Protein AF-A0A4Q6ACS7-F1 (afdb_monomer)

Solvent-accessible surface area (backbone atoms only — not comparable to full-atom values): 5684 Å² total; per-residue (Å²): 131,61,65,42,83,71,48,76,56,81,38,35,39,32,34,40,16,64,37,71,69,46,45,54,54,52,59,74,41,38,67,59,52,34,51,54,38,41,74,75,72,39,65,40,80,46,75,45,77,41,63,57,67,80,76,74,83,80,60,73,76,60,63,56,63,78,37,95,75,50,65,51,71,65,58,57,49,52,53,51,54,55,53,51,61,58,64,70,62,63,85,81,83,128

Secondary structure (DSSP, 8-state):
--EEEEEEETTEEEEEESSHHHHHHHHHTHHHHHHHHHHTT----EEEEEE-PPPPPPPHHHHTTSSTTSS-HHHHHHHHHHHHHHHH------

Nearest PDB structures (foldseek):
  8a3v-assembly1_C  TM=5.350E-01  e=1.173E-02  Vibrio cholerae
  5hok-assembly1_D-2  TM=3.986E-01  e=6.220E-01  Magnetospira sp. QH-2
  6gp6-assembly1_B  TM=3.139E-01  e=4.752E-01  Magnetospirillum gryphiswaldense MSR-1
  5opt-assembly1_Q  TM=3.479E-01  e=2.089E+00  Trypanosoma cruzi strain CL Brener
  6g6i-assembly1_A-2  TM=3.169E-01  e=1.596E+00  Magnetospirillum gryphiswaldense

Foldseek 3Di:
DAKDFPDDDQAETEIEGADVVVVVVVVVCFVVVCVVCVVVPGNHDYYHYHYDDPDPDDDVVVVCCPDPVVADPVNVVVVVVVVVVVVVPDPPDD

pLDDT: mean 80.63, std 13.09, range [43.78, 94.69]

Mean predicted aligned error: 14.2 Å

Radius of gyration: 25.49 Å; Cα contacts (8 Å, |Δi|>4): 88; chains: 1; bounding box: 63×37×44 Å

Structure (mmCIF, N/CA/C/O backbone):
data_AF-A0A4Q6ACS7-F1
#
_entry.id   AF-A0A4Q6ACS7-F1
#
loop_
_atom_site.group_PDB
_atom_site.id
_atom_site.type_symbol
_atom_site.label_atom_id
_atom_site.label_alt_id
_atom_site.label_comp_id
_atom_site.label_asym_id
_atom_site.label_entity_id
_atom_site.label_seq_id
_atom_site.pdbx_PDB_ins_code
_atom_site.Cartn_x
_atom_site.Cartn_y
_atom_site.Cartn_z
_atom_site.occupancy
_atom_site.B_iso_or_equiv
_atom_site.auth_seq_id
_atom_site.auth_comp_id
_atom_site.auth_asym_id
_atom_site.auth_atom_id
_atom_site.pdbx_PDB_model_num
ATOM 1 N N . SER A 1 1 ? -8.034 -3.593 -11.977 1.00 66.81 1 SER A N 1
ATOM 2 C CA . SER A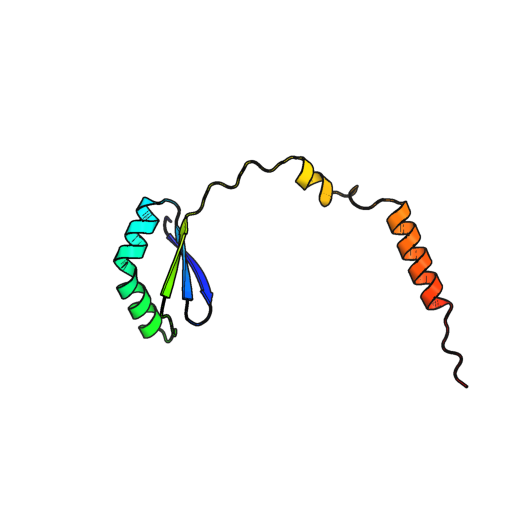 1 1 ? -8.434 -3.436 -10.562 1.00 66.81 1 SER A CA 1
ATOM 3 C C . SER A 1 1 ? -7.726 -2.211 -10.019 1.00 66.81 1 SER A C 1
ATOM 5 O O . SER A 1 1 ? -6.528 -2.286 -9.799 1.00 66.81 1 SER A O 1
ATOM 7 N N . HIS A 1 2 ? -8.435 -1.092 -9.848 1.00 81.69 2 HIS A N 1
ATOM 8 C CA . HIS A 1 2 ? -7.825 0.245 -9.739 1.00 81.69 2 HIS A CA 1
ATOM 9 C C . HIS A 1 2 ? -7.307 0.663 -8.351 1.00 81.69 2 HIS A C 1
ATOM 11 O O . HIS A 1 2 ? -6.649 1.695 -8.211 1.00 81.69 2 HIS A O 1
ATOM 17 N N . CYS A 1 3 ? -7.623 -0.124 -7.325 1.00 88.00 3 CYS A N 1
ATOM 18 C CA . CYS A 1 3 ? -7.181 0.055 -5.948 1.00 88.00 3 CYS A CA 1
ATOM 19 C C . CYS A 1 3 ? -6.861 -1.325 -5.369 1.00 88.00 3 CYS A C 1
ATOM 21 O O . CYS A 1 3 ? -7.617 -2.274 -5.593 1.00 88.00 3 CYS A O 1
ATOM 23 N N . ARG A 1 4 ? -5.732 -1.450 -4.670 1.00 89.88 4 ARG A N 1
ATOM 24 C CA . ARG A 1 4 ? -5.269 -2.705 -4.065 1.00 89.88 4 ARG A CA 1
ATOM 25 C C . ARG A 1 4 ? -4.705 -2.429 -2.680 1.00 89.88 4 ARG A C 1
ATOM 27 O O . ARG A 1 4 ? -4.010 -1.434 -2.492 1.00 89.88 4 ARG A O 1
ATOM 34 N N . LEU A 1 5 ? -4.975 -3.311 -1.723 1.00 89.44 5 LEU A N 1
ATOM 35 C CA . LEU A 1 5 ? -4.320 -3.266 -0.418 1.00 89.44 5 LEU A CA 1
ATOM 36 C C . LEU A 1 5 ? -2.886 -3.780 -0.589 1.00 89.44 5 LEU A C 1
ATOM 38 O O . LEU A 1 5 ? -2.682 -4.915 -1.008 1.00 89.44 5 LEU A O 1
ATOM 42 N N . ALA A 1 6 ? -1.908 -2.918 -0.335 1.00 87.38 6 ALA A N 1
ATOM 43 C CA . ALA A 1 6 ? -0.494 -3.222 -0.515 1.00 87.38 6 ALA A CA 1
ATOM 44 C C . ALA A 1 6 ? 0.148 -3.743 0.772 1.00 87.38 6 ALA A C 1
ATOM 46 O O . ALA A 1 6 ? 1.006 -4.617 0.712 1.00 87.38 6 ALA A O 1
ATOM 47 N N . ASN A 1 7 ? -0.242 -3.191 1.922 1.00 88.00 7 ASN A N 1
ATOM 48 C CA . ASN A 1 7 ? 0.242 -3.642 3.219 1.00 88.00 7 ASN A CA 1
ATOM 49 C C . ASN A 1 7 ? -0.719 -3.234 4.338 1.00 88.00 7 ASN A C 1
ATOM 51 O O . ASN A 1 7 ? -1.447 -2.246 4.216 1.00 88.00 7 ASN A O 1
ATOM 55 N N . VAL A 1 8 ? -0.653 -3.957 5.449 1.00 85.19 8 VAL A N 1
ATOM 56 C CA . VAL A 1 8 ? -1.242 -3.562 6.725 1.00 85.19 8 VAL A CA 1
ATOM 57 C C . VAL A 1 8 ? -0.116 -3.578 7.746 1.00 85.19 8 VAL A C 1
ATOM 59 O O . VAL A 1 8 ? 0.463 -4.627 8.001 1.00 85.19 8 VAL A O 1
ATOM 62 N N . ASN A 1 9 ? 0.237 -2.411 8.277 1.00 76.31 9 ASN A N 1
ATOM 63 C CA . ASN A 1 9 ? 1.285 -2.284 9.282 1.00 76.31 9 ASN A CA 1
ATOM 64 C C . ASN A 1 9 ? 0.664 -1.769 10.572 1.00 76.31 9 ASN A C 1
ATOM 66 O O . ASN A 1 9 ? 0.384 -0.577 10.625 1.00 76.31 9 ASN A O 1
ATOM 70 N N . ASP A 1 10 ? 0.429 -2.653 11.545 1.00 73.25 10 ASP A N 1
ATOM 71 C CA . ASP A 1 10 ? -0.238 -2.401 12.833 1.00 73.25 10 ASP A CA 1
ATOM 72 C C . ASP A 1 10 ? -1.476 -1.489 12.735 1.00 73.25 10 ASP A C 1
ATOM 74 O O . ASP A 1 10 ? -2.609 -1.959 12.617 1.00 73.25 10 ASP A O 1
ATOM 78 N N . GLU A 1 11 ? -1.250 -0.176 12.753 1.00 83.56 11 GLU A N 1
ATOM 79 C CA . GLU A 1 11 ? -2.264 0.873 12.738 1.00 83.56 11 GLU A CA 1
ATOM 80 C C . GLU A 1 11 ? -2.537 1.498 11.354 1.00 83.56 11 GLU A C 1
ATOM 82 O O . GLU A 1 11 ? -3.425 2.338 11.187 1.00 83.56 11 GLU A O 1
ATOM 87 N N . HIS A 1 12 ? -1.788 1.100 10.330 1.00 87.19 12 HIS A N 1
ATOM 88 C CA . HIS A 1 12 ? -1.779 1.737 9.019 1.00 87.19 12 HIS A CA 1
ATOM 89 C C . HIS A 1 12 ? -2.208 0.782 7.906 1.00 87.19 12 HIS A C 1
ATOM 91 O O . HIS A 1 12 ? -1.557 -0.227 7.634 1.00 87.19 12 HIS A O 1
ATOM 97 N N . LEU A 1 13 ? -3.265 1.163 7.186 1.00 90.38 13 LEU A N 1
ATOM 98 C CA . LEU A 1 13 ? -3.689 0.503 5.952 1.00 90.38 13 LEU A CA 1
ATOM 99 C C . LEU A 1 13 ? -3.019 1.194 4.765 1.00 90.38 13 LEU A C 1
ATOM 101 O O . LEU A 1 13 ? -3.254 2.379 4.529 1.00 90.38 13 LEU A O 1
ATOM 105 N N . VAL A 1 14 ? -2.197 0.475 4.006 1.00 90.81 14 VAL A N 1
ATOM 106 C CA . VAL A 1 14 ? -1.517 1.017 2.826 1.00 90.81 14 VAL A CA 1
ATOM 107 C C . VAL A 1 14 ? -2.218 0.533 1.565 1.00 90.81 14 VAL A C 1
ATOM 109 O O . VAL A 1 14 ? -2.206 -0.658 1.264 1.00 90.81 14 VAL A O 1
ATOM 112 N N . PHE A 1 15 ? -2.774 1.458 0.787 1.00 91.38 15 PHE A N 1
ATOM 113 C CA . PHE A 1 15 ? -3.382 1.178 -0.511 1.00 91.38 15 PHE A CA 1
ATOM 114 C C . PHE A 1 15 ? -2.496 1.658 -1.653 1.00 91.38 15 PHE A C 1
ATOM 116 O O . PHE A 1 15 ? -1.922 2.743 -1.599 1.00 91.38 15 PHE A O 1
ATOM 123 N N . LEU A 1 16 ? -2.425 0.857 -2.710 1.00 92.56 16 LEU A N 1
ATOM 124 C CA . LEU A 1 16 ? -1.829 1.210 -3.988 1.00 92.56 16 LEU A CA 1
ATOM 125 C C . LEU A 1 16 ? -2.950 1.489 -4.995 1.00 92.56 16 LEU A C 1
A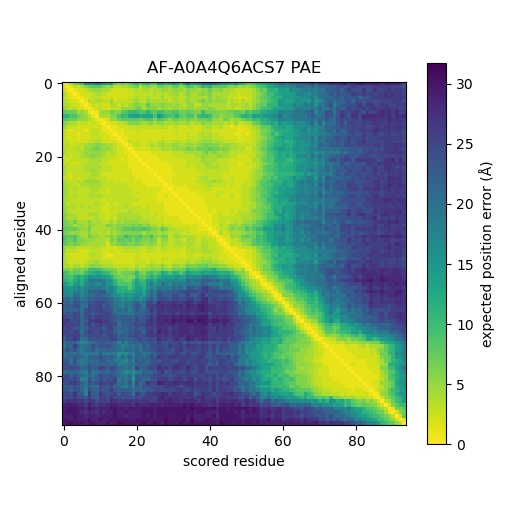TOM 127 O O . LEU A 1 16 ? -3.813 0.636 -5.216 1.00 92.56 16 LEU A O 1
ATOM 131 N N . VAL A 1 17 ? -2.941 2.675 -5.598 1.00 93.12 17 VAL A N 1
ATOM 132 C CA . VAL A 1 17 ? -3.952 3.114 -6.573 1.00 93.12 17 VAL A CA 1
ATOM 133 C C . VAL A 1 17 ? -3.324 3.412 -7.924 1.00 93.12 17 VAL A C 1
ATOM 135 O O . VAL A 1 17 ? -2.207 3.910 -7.995 1.00 93.12 17 VAL A O 1
ATOM 138 N N . GLU A 1 18 ? -4.044 3.122 -9.004 1.00 87.88 18 GLU A N 1
ATOM 139 C CA . GLU A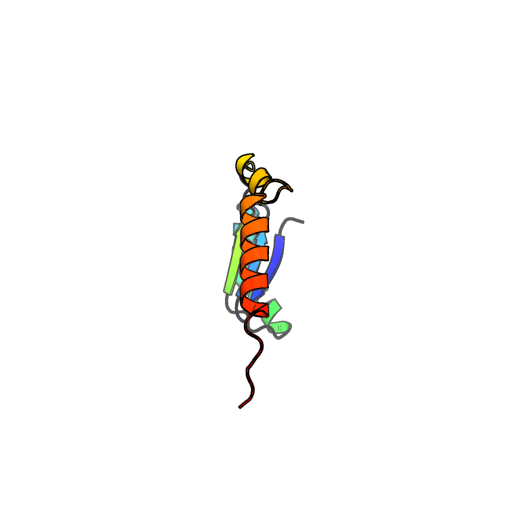 1 18 ? -3.523 3.277 -10.371 1.00 87.88 18 GLU A CA 1
ATOM 140 C C . GLU A 1 18 ? -3.503 4.739 -10.856 1.00 87.88 18 GLU A C 1
ATOM 142 O O . GLU A 1 18 ? -2.753 5.065 -11.770 1.00 87.88 18 GLU A O 1
ATOM 147 N N . SER A 1 19 ? -4.310 5.635 -10.272 1.00 88.38 19 SER A N 1
ATOM 148 C CA . SER A 1 19 ? -4.378 7.037 -10.707 1.00 88.38 19 SER A CA 1
ATOM 149 C C . SER A 1 19 ? -4.694 8.021 -9.571 1.00 88.38 19 SER A C 1
ATOM 151 O O . SER A 1 19 ? -5.267 7.625 -8.549 1.00 88.38 19 SER A O 1
ATOM 153 N N . PRO A 1 20 ? -4.390 9.325 -9.743 1.00 86.31 20 PRO A N 1
ATOM 154 C CA . PRO A 1 20 ? -4.724 10.362 -8.759 1.00 86.31 20 PRO A CA 1
ATOM 155 C C . PRO A 1 20 ? -6.231 10.499 -8.496 1.00 86.31 20 PRO A C 1
ATOM 157 O O . PRO A 1 20 ? -6.649 10.820 -7.386 1.00 86.31 20 PRO A O 1
ATOM 160 N N . VAL A 1 21 ? -7.068 10.199 -9.493 1.00 91.56 21 VAL A N 1
ATOM 161 C CA . VAL A 1 21 ? -8.529 10.180 -9.323 1.00 91.56 21 VAL A CA 1
ATOM 162 C C . VAL A 1 21 ? -8.927 9.090 -8.329 1.00 91.56 21 VAL A C 1
ATOM 164 O O . VAL A 1 21 ? -9.723 9.327 -7.421 1.00 91.56 21 VAL A O 1
ATOM 167 N N . TRP A 1 22 ? -8.326 7.902 -8.441 1.00 91.44 22 TRP A N 1
ATOM 168 C CA . TRP A 1 22 ? -8.539 6.829 -7.471 1.00 91.44 22 TRP A CA 1
ATOM 169 C C . TRP A 1 22 ? -7.966 7.155 -6.095 1.00 91.44 22 TRP A C 1
ATOM 171 O O . TRP A 1 22 ? -8.583 6.793 -5.097 1.00 91.44 22 TRP A O 1
ATOM 181 N N . HIS A 1 23 ? -6.864 7.902 -6.024 1.00 91.75 23 HIS A N 1
ATOM 182 C CA . HIS A 1 23 ? -6.347 8.415 -4.757 1.00 91.75 23 HIS A CA 1
ATOM 183 C C . HIS A 1 23 ? -7.390 9.273 -4.024 1.00 91.75 23 HIS A C 1
ATOM 185 O O . HIS A 1 23 ? -7.684 9.022 -2.856 1.00 91.75 23 HIS A O 1
ATOM 191 N N . ALA A 1 24 ? -8.006 10.237 -4.715 1.00 93.25 24 ALA A N 1
ATOM 192 C CA . ALA A 1 24 ? -9.053 11.078 -4.135 1.00 93.25 24 ALA A CA 1
ATOM 193 C C . ALA A 1 24 ? -10.279 10.261 -3.691 1.00 93.25 24 ALA A C 1
ATOM 195 O O . ALA A 1 24 ? -10.795 10.466 -2.593 1.00 93.25 24 ALA A O 1
ATOM 196 N N . LYS A 1 25 ? -10.705 9.280 -4.498 1.00 92.94 25 LYS A N 1
ATOM 197 C CA . LYS A 1 25 ? -11.829 8.393 -4.148 1.00 92.94 25 LYS A CA 1
ATOM 198 C C . LYS A 1 25 ? -11.552 7.557 -2.896 1.00 92.94 25 LYS A C 1
ATOM 200 O O . LYS A 1 25 ? -12.420 7.455 -2.036 1.00 92.94 25 LYS A O 1
ATOM 205 N N . VAL A 1 26 ? -10.356 6.978 -2.770 1.00 92.12 26 VAL A N 1
ATOM 206 C CA . VAL A 1 26 ? -9.968 6.197 -1.580 1.00 92.12 26 VAL A CA 1
ATOM 207 C C . VAL A 1 26 ? -9.850 7.101 -0.355 1.00 92.12 26 VAL A C 1
ATOM 209 O O . VAL A 1 26 ? -10.263 6.707 0.731 1.00 92.12 26 VAL A O 1
ATOM 212 N N . ARG A 1 27 ? -9.364 8.336 -0.529 1.00 92.56 27 ARG A N 1
ATOM 213 C CA . ARG A 1 27 ? -9.304 9.324 0.552 1.00 92.56 27 ARG A CA 1
ATOM 214 C C . ARG A 1 27 ? -10.694 9.680 1.075 1.00 92.56 27 ARG A C 1
ATOM 216 O O . ARG A 1 27 ? -10.878 9.744 2.284 1.00 92.56 27 ARG A O 1
ATOM 223 N N . LEU A 1 28 ? -11.671 9.852 0.185 1.00 94.69 28 LEU A N 1
ATOM 224 C CA . LEU A 1 28 ? -13.061 10.110 0.569 1.00 94.69 28 LEU A CA 1
ATOM 225 C C . LEU A 1 28 ? -13.672 8.938 1.361 1.00 94.69 28 LEU A C 1
ATOM 227 O O . LEU A 1 28 ? -14.468 9.153 2.269 1.00 94.69 28 LEU A O 1
ATOM 231 N N . ALA A 1 29 ? -13.267 7.705 1.048 1.00 93.25 29 ALA A N 1
ATOM 232 C CA . ALA A 1 29 ? -13.726 6.492 1.723 1.00 93.25 29 ALA A CA 1
ATOM 233 C C . ALA A 1 29 ? -12.902 6.109 2.973 1.00 93.25 29 ALA A C 1
ATOM 235 O O . ALA A 1 29 ? -13.136 5.047 3.549 1.00 93.25 29 ALA A O 1
ATOM 236 N N . GLU A 1 30 ? -11.950 6.941 3.417 1.00 92.25 30 GLU A N 1
ATOM 237 C CA . GLU A 1 30 ? -11.013 6.604 4.502 1.00 92.25 30 GLU A CA 1
ATOM 238 C C . GLU A 1 30 ? -11.720 6.137 5.781 1.00 92.25 30 GLU A C 1
ATOM 240 O O . GLU A 1 30 ? -11.378 5.089 6.328 1.00 92.25 30 GLU A O 1
ATOM 245 N N . ALA A 1 31 ? -12.731 6.876 6.242 1.00 93.06 31 ALA A N 1
ATOM 246 C CA . ALA A 1 31 ? -13.441 6.543 7.476 1.00 93.06 31 ALA A CA 1
ATOM 247 C C . ALA A 1 31 ? -14.143 5.176 7.389 1.00 93.06 31 ALA A C 1
ATOM 249 O O . ALA A 1 31 ? -14.121 4.397 8.342 1.00 93.06 31 ALA A O 1
ATOM 250 N N . GLN A 1 32 ? -14.726 4.855 6.230 1.00 93.44 32 GLN A N 1
ATOM 251 C CA . GLN A 1 32 ? -15.367 3.560 5.999 1.00 93.44 32 GLN A CA 1
ATOM 252 C C . GLN A 1 32 ? -14.338 2.424 5.972 1.00 93.44 32 GLN A C 1
ATOM 254 O O . GLN A 1 32 ? -14.587 1.369 6.549 1.00 93.44 32 GLN A O 1
ATOM 259 N N . LEU A 1 33 ? -13.165 2.652 5.374 1.00 91.25 33 LEU A N 1
ATOM 260 C CA . LEU A 1 33 ? -12.065 1.682 5.346 1.00 91.25 33 LEU A CA 1
ATOM 261 C C . LEU A 1 33 ? -11.515 1.394 6.749 1.00 91.25 33 LEU A C 1
ATOM 263 O O . LEU A 1 33 ? -11.296 0.234 7.092 1.00 91.25 33 LEU A O 1
ATOM 267 N N . ILE A 1 34 ? -11.340 2.429 7.575 1.00 92.50 34 ILE A N 1
ATOM 268 C CA . ILE A 1 34 ? -10.909 2.281 8.972 1.00 92.50 34 ILE A CA 1
ATOM 269 C C . ILE A 1 34 ? -11.949 1.499 9.779 1.00 92.50 34 ILE A C 1
ATOM 271 O O . ILE A 1 34 ? -11.597 0.572 10.508 1.00 92.50 34 ILE A O 1
ATOM 275 N N . ASN A 1 35 ? -13.232 1.832 9.630 1.00 93.00 35 ASN A N 1
ATOM 276 C CA . ASN A 1 35 ? -14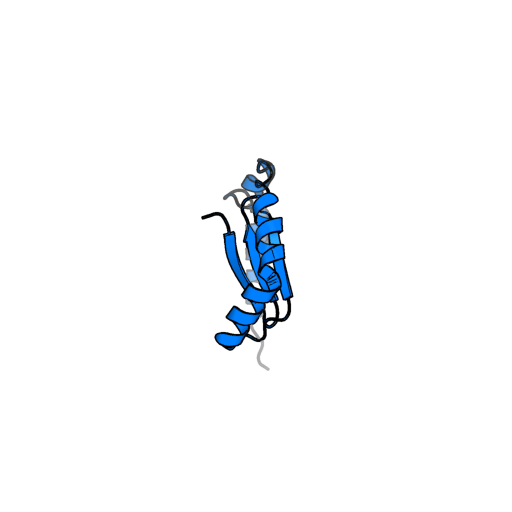.306 1.134 10.336 1.00 93.00 35 ASN A CA 1
ATOM 277 C C . ASN A 1 35 ? -14.413 -0.335 9.907 1.00 93.00 35 ASN A C 1
ATOM 279 O O . ASN A 1 35 ? -14.555 -1.207 10.763 1.00 93.00 35 ASN A O 1
ATOM 283 N N . ALA A 1 36 ? -14.283 -0.625 8.610 1.00 91.38 36 ALA A N 1
ATOM 284 C CA . ALA A 1 36 ? -14.263 -1.992 8.101 1.00 91.38 36 ALA A CA 1
ATOM 285 C C . ALA A 1 36 ? -13.074 -2.784 8.666 1.00 91.38 36 ALA A C 1
ATOM 287 O O . ALA A 1 36 ? -13.262 -3.890 9.169 1.00 91.38 36 ALA A O 1
ATOM 288 N N . ALA A 1 37 ? -11.874 -2.196 8.669 1.00 89.81 37 ALA A N 1
ATOM 289 C CA . ALA A 1 37 ? -10.685 -2.808 9.257 1.00 89.81 37 ALA A CA 1
ATOM 290 C C . ALA A 1 37 ? -10.860 -3.080 10.761 1.00 89.81 37 ALA A C 1
ATOM 292 O O . ALA A 1 37 ? -10.539 -4.167 11.239 1.00 89.81 37 ALA A O 1
ATOM 293 N N . ARG A 1 38 ? -11.459 -2.145 11.504 1.00 89.62 38 ARG A N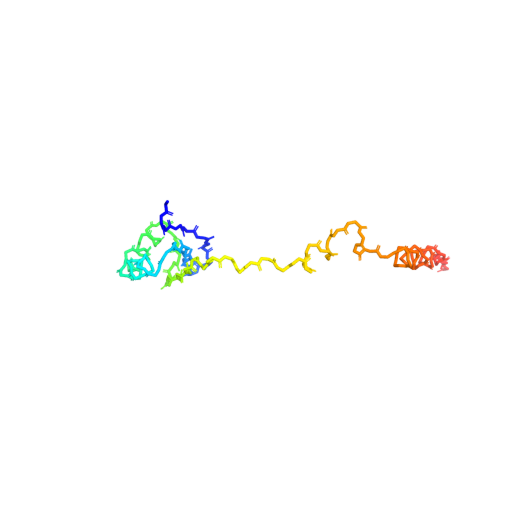 1
ATOM 294 C CA . ARG A 1 38 ? -11.764 -2.346 12.925 1.00 89.62 38 ARG A CA 1
ATOM 295 C C . ARG A 1 38 ? -12.784 -3.457 13.153 1.00 89.62 38 ARG A C 1
ATOM 297 O O . ARG A 1 38 ? -12.633 -4.221 14.100 1.00 89.62 38 ARG A O 1
ATOM 304 N N . SER A 1 39 ? -13.783 -3.580 12.278 1.00 91.75 39 SER A N 1
ATOM 305 C CA . SER A 1 39 ? -14.787 -4.648 12.378 1.00 91.75 39 SER A CA 1
ATOM 306 C C . SER A 1 39 ? -14.180 -6.049 12.255 1.00 91.75 39 SER A C 1
ATOM 308 O O . SER A 1 39 ? -14.684 -6.985 12.864 1.00 91.75 39 SER A O 1
ATOM 310 N N . ILE A 1 40 ? -13.062 -6.178 11.531 1.00 87.81 40 ILE A N 1
ATOM 311 C CA . ILE A 1 40 ? -12.322 -7.438 11.373 1.00 87.81 40 ILE A CA 1
ATOM 312 C C . ILE A 1 40 ? -11.171 -7.590 12.382 1.00 87.81 40 ILE A C 1
ATOM 314 O O . ILE A 1 40 ? -10.346 -8.487 12.242 1.00 87.81 40 ILE A O 1
ATOM 318 N N . GLY A 1 41 ? -11.101 -6.723 13.399 1.00 87.56 41 GLY A N 1
ATOM 319 C CA . GLY A 1 41 ? -10.120 -6.804 14.486 1.00 87.56 41 GLY A CA 1
ATOM 320 C C . GLY A 1 41 ? -8.780 -6.107 14.226 1.00 87.56 41 GLY A C 1
ATOM 321 O O . GLY A 1 41 ? -7.880 -6.206 15.058 1.00 87.56 41 GLY A O 1
ATOM 322 N N . LEU A 1 42 ? -8.626 -5.373 13.117 1.00 86.81 42 LEU A N 1
ATOM 323 C CA . LE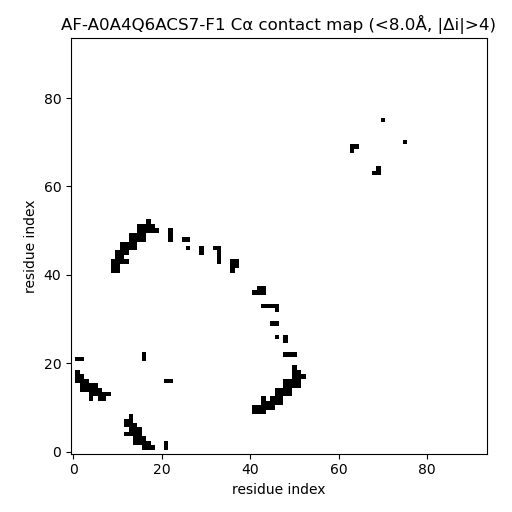U A 1 42 ? -7.423 -4.574 12.861 1.00 86.81 42 LEU A CA 1
ATOM 324 C C . LEU A 1 42 ? -7.486 -3.246 13.623 1.00 86.81 42 LEU A C 1
ATOM 326 O O . LEU A 1 42 ? -8.485 -2.526 13.575 1.00 86.81 42 LEU A O 1
ATOM 330 N N . LYS A 1 43 ? -6.380 -2.856 14.258 1.00 86.06 43 LYS A N 1
ATOM 331 C CA . LYS A 1 43 ? -6.247 -1.572 14.970 1.00 86.06 43 LYS A CA 1
ATOM 332 C C . LYS A 1 43 ? -5.934 -0.405 14.025 1.00 86.06 43 LYS A C 1
ATOM 334 O O . LYS A 1 43 ? -5.129 0.456 14.344 1.00 86.06 43 LYS A O 1
ATOM 339 N N . ALA A 1 44 ? -6.564 -0.361 12.853 1.00 85.31 44 ALA A N 1
ATOM 340 C CA . ALA A 1 44 ? -6.303 0.690 11.877 1.00 85.31 44 ALA A CA 1
ATOM 341 C C . ALA A 1 44 ? -6.753 2.070 12.401 1.00 85.31 44 ALA A C 1
ATOM 343 O O . ALA A 1 44 ? -7.909 2.248 12.794 1.00 85.31 44 ALA A O 1
ATOM 344 N N . THR A 1 45 ? -5.860 3.057 12.366 1.00 87.69 45 THR A N 1
ATOM 345 C CA . THR A 1 45 ? -6.136 4.471 12.682 1.00 87.69 45 THR A CA 1
ATOM 346 C C . THR A 1 45 ? -5.894 5.392 11.493 1.00 87.69 45 THR A C 1
ATOM 348 O O . THR A 1 45 ? -6.430 6.498 11.470 1.00 87.69 45 THR A O 1
ATOM 351 N N . LYS A 1 46 ? -5.139 4.951 10.478 1.00 87.50 46 LYS A N 1
ATOM 352 C CA . LYS A 1 46 ? -4.817 5.784 9.315 1.00 87.50 46 LYS A CA 1
ATOM 353 C C . LYS A 1 46 ? -4.768 4.989 8.019 1.00 87.50 46 LYS A C 1
ATOM 355 O O . LYS A 1 46 ? -4.312 3.844 7.979 1.00 87.50 46 LYS A O 1
ATOM 360 N N . VAL A 1 47 ? -5.168 5.644 6.932 1.00 89.75 47 VAL A N 1
ATOM 361 C CA . VAL A 1 47 ? -5.042 5.116 5.574 1.00 89.75 47 VAL A CA 1
ATOM 362 C C . VAL A 1 47 ? -3.943 5.870 4.832 1.00 89.75 47 VAL A C 1
ATOM 364 O O . VAL A 1 47 ? -3.995 7.086 4.659 1.00 89.75 47 VAL A O 1
ATOM 367 N N . THR A 1 48 ? -2.932 5.139 4.373 1.00 90.94 48 THR A N 1
ATOM 368 C CA . THR A 1 48 ? -1.875 5.655 3.499 1.00 90.94 48 THR A CA 1
ATOM 369 C C . THR A 1 48 ? -2.172 5.231 2.074 1.00 90.94 48 THR A C 1
ATOM 371 O O . THR A 1 48 ? -2.321 4.046 1.792 1.00 90.94 48 THR A O 1
ATOM 374 N N . ILE A 1 49 ? -2.238 6.188 1.157 1.00 91.88 49 ILE A N 1
ATOM 375 C CA . ILE A 1 49 ? -2.556 5.920 -0.243 1.00 91.88 49 ILE A CA 1
ATOM 376 C C . ILE A 1 49 ? -1.320 6.259 -1.067 1.00 91.88 49 ILE A C 1
ATOM 378 O O . ILE A 1 49 ? -0.778 7.358 -0.980 1.00 91.88 49 ILE A O 1
ATOM 382 N N . LYS A 1 50 ? -0.850 5.295 -1.851 1.00 90.25 50 LYS A N 1
ATOM 383 C CA . LYS A 1 50 ? 0.279 5.447 -2.762 1.00 90.25 50 LYS A CA 1
ATOM 384 C C . LYS A 1 50 ? -0.255 5.355 -4.179 1.00 90.25 50 LYS A C 1
ATOM 386 O O . LYS A 1 50 ? -0.811 4.331 -4.565 1.00 90.25 50 LYS A O 1
ATOM 391 N N . THR A 1 51 ? -0.088 6.412 -4.959 1.00 89.50 51 THR A N 1
ATOM 392 C CA . THR A 1 51 ? -0.381 6.357 -6.392 1.00 89.50 51 THR A CA 1
ATOM 393 C C . THR A 1 51 ? 0.773 5.653 -7.092 1.00 89.50 51 THR A C 1
ATOM 395 O O . THR A 1 51 ? 1.930 6.038 -6.921 1.00 89.50 51 THR A O 1
ATOM 398 N N . ALA A 1 52 ? 0.470 4.600 -7.846 1.00 81.75 52 ALA A N 1
ATOM 399 C CA . ALA A 1 52 ? 1.427 3.915 -8.691 1.00 81.75 52 ALA A CA 1
ATOM 400 C C . ALA A 1 52 ? 1.879 4.888 -9.785 1.00 81.75 52 ALA A C 1
ATOM 402 O O . ALA A 1 52 ? 1.163 5.140 -10.750 1.00 81.75 52 ALA A O 1
ATOM 403 N N . SER A 1 53 ? 3.059 5.474 -9.607 1.00 71.88 53 SER A N 1
ATOM 404 C CA . SER A 1 53 ? 3.732 6.171 -10.695 1.00 71.88 53 SER A CA 1
ATOM 405 C C . SER A 1 53 ? 4.300 5.118 -11.646 1.00 71.88 53 SER A C 1
ATOM 407 O O . SER A 1 53 ? 4.834 4.113 -11.157 1.00 71.88 53 SER A O 1
ATOM 409 N N . PRO A 1 54 ? 4.233 5.319 -12.975 1.00 65.75 54 PRO A N 1
ATOM 410 C CA . PRO A 1 54 ? 4.995 4.503 -13.907 1.00 65.75 54 PRO A CA 1
ATOM 411 C C . PRO A 1 54 ? 6.444 4.443 -13.429 1.00 65.75 54 PRO A C 1
ATOM 413 O O . PRO A 1 54 ? 7.019 5.477 -13.070 1.00 65.75 54 PRO A O 1
ATOM 416 N N . ALA A 1 55 ? 7.009 3.236 -13.362 1.00 63.94 55 ALA A N 1
ATOM 417 C CA . ALA A 1 55 ? 8.417 3.091 -13.033 1.00 63.94 55 ALA A CA 1
ATOM 418 C C . ALA A 1 55 ? 9.220 3.930 -14.042 1.00 63.94 55 ALA A C 1
ATOM 420 O O . ALA A 1 55 ? 8.945 3.830 -15.244 1.00 63.94 55 ALA A O 1
ATOM 421 N N . PRO A 1 56 ? 10.174 4.765 -13.592 1.00 67.19 56 PRO A N 1
ATOM 422 C CA . PRO A 1 56 ? 11.036 5.474 -14.523 1.00 67.19 56 PRO A CA 1
ATOM 423 C C . PRO A 1 56 ? 11.726 4.451 -15.439 1.00 67.19 56 PRO A C 1
ATOM 425 O O . PRO A 1 56 ? 11.996 3.327 -14.991 1.00 67.19 56 PRO A O 1
ATOM 428 N N . PRO A 1 57 ? 11.994 4.801 -16.711 1.00 66.50 57 PRO A N 1
ATOM 429 C CA . PRO A 1 57 ? 12.694 3.904 -17.621 1.00 66.50 57 PRO A CA 1
ATOM 430 C C . PRO A 1 57 ? 13.986 3.430 -16.949 1.00 66.50 57 PRO A C 1
ATOM 432 O O . PRO A 1 57 ? 14.788 4.240 -16.476 1.00 66.50 57 PRO A O 1
ATOM 435 N N . ARG A 1 58 ? 14.146 2.106 -16.825 1.00 61.94 58 A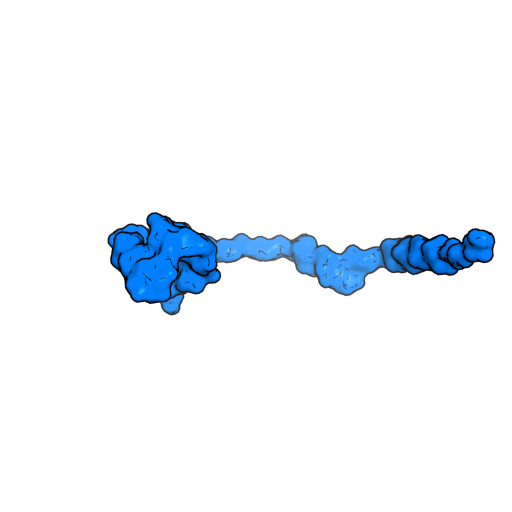RG A N 1
ATOM 436 C CA . ARG A 1 58 ? 15.310 1.517 -16.156 1.00 61.94 58 ARG A CA 1
ATOM 437 C C . ARG A 1 58 ? 16.556 1.919 -16.932 1.00 61.94 58 ARG A C 1
ATOM 439 O O . ARG A 1 58 ? 16.630 1.718 -18.139 1.00 61.94 58 ARG A O 1
ATOM 446 N N . SER A 1 59 ? 17.525 2.502 -16.234 1.00 64.69 59 SER A N 1
ATOM 447 C CA . SER A 1 59 ? 18.803 2.853 -16.840 1.00 64.69 59 SER A CA 1
ATOM 448 C C . SER A 1 59 ? 19.604 1.566 -17.100 1.00 64.69 59 SER A C 1
ATOM 450 O O . SER A 1 59 ? 19.731 0.762 -16.170 1.00 64.69 59 SER A O 1
ATOM 452 N N . PRO A 1 60 ? 20.184 1.361 -18.299 1.00 62.53 60 PRO A N 1
ATOM 453 C CA . PRO A 1 60 ? 20.932 0.141 -18.637 1.00 62.53 60 PRO A CA 1
ATOM 454 C C . PRO A 1 60 ? 22.140 -0.107 -17.715 1.00 62.53 60 PRO A C 1
ATOM 456 O O . PRO A 1 60 ? 22.605 -1.232 -17.566 1.00 62.53 60 PRO A O 1
ATOM 459 N N . ALA A 1 61 ? 22.618 0.928 -17.016 1.00 62.66 61 ALA A N 1
ATOM 460 C CA . ALA A 1 61 ? 23.673 0.815 -16.012 1.00 62.66 61 ALA A CA 1
ATOM 461 C C . ALA A 1 61 ? 23.284 -0.015 -14.767 1.00 62.66 61 ALA A C 1
ATOM 463 O O . ALA A 1 61 ? 24.167 -0.408 -14.005 1.00 62.66 61 ALA A O 1
ATOM 464 N N . ILE A 1 62 ? 21.990 -0.257 -14.515 1.00 60.31 62 ILE A N 1
ATOM 465 C CA . ILE A 1 62 ? 21.522 -1.076 -13.382 1.00 60.31 62 ILE A CA 1
ATOM 466 C C . ILE A 1 62 ? 21.582 -2.571 -13.725 1.00 60.31 62 ILE A C 1
ATOM 468 O O . ILE A 1 62 ? 21.960 -3.363 -12.862 1.00 60.31 62 ILE A O 1
ATOM 472 N N . ASP A 1 63 ? 21.312 -2.952 -14.977 1.00 59.31 63 ASP A N 1
ATOM 473 C CA . ASP A 1 63 ? 21.370 -4.355 -15.418 1.00 59.31 63 ASP A CA 1
ATOM 474 C C . ASP A 1 63 ? 22.791 -4.936 -15.315 1.00 59.31 63 ASP A C 1
ATOM 476 O O . ASP A 1 63 ? 22.971 -6.112 -15.002 1.00 59.31 63 ASP A O 1
ATOM 480 N N . ASN A 1 64 ? 23.820 -4.096 -15.467 1.00 58.75 64 ASN A N 1
ATOM 481 C CA . ASN A 1 64 ? 25.216 -4.530 -15.388 1.00 58.75 64 ASN A CA 1
ATOM 482 C C . ASN A 1 64 ? 25.739 -4.737 -13.949 1.00 58.75 64 ASN A C 1
ATOM 484 O O . ASN A 1 64 ? 26.842 -5.245 -13.766 1.00 58.75 64 ASN A O 1
ATOM 488 N N . ARG A 1 65 ? 24.983 -4.355 -12.906 1.00 59.38 65 ARG A N 1
ATOM 489 C CA . ARG A 1 65 ? 25.431 -4.500 -11.501 1.00 59.38 65 ARG A CA 1
ATOM 490 C C . ARG A 1 65 ? 25.211 -5.891 -10.920 1.00 59.38 65 ARG A C 1
ATOM 492 O O . ARG A 1 65 ? 25.871 -6.235 -9.951 1.00 59.38 65 ARG A O 1
ATOM 499 N N . ASN A 1 66 ? 24.298 -6.665 -11.502 1.00 60.34 66 ASN A N 1
ATOM 500 C CA . ASN A 1 66 ? 23.941 -8.007 -11.031 1.00 60.34 66 ASN A CA 1
ATOM 501 C C . ASN A 1 66 ? 24.176 -9.084 -12.103 1.00 60.34 66 ASN A C 1
ATOM 503 O O . ASN A 1 66 ? 23.783 -10.235 -11.920 1.00 60.34 66 ASN A O 1
ATOM 507 N N . GLY A 1 67 ? 24.782 -8.716 -13.235 1.00 64.75 67 GLY A N 1
ATOM 508 C CA . GLY A 1 67 ? 25.147 -9.665 -14.278 1.00 64.75 67 GLY A CA 1
ATOM 509 C C . GLY A 1 67 ? 26.318 -10.562 -13.855 1.00 64.75 67 GLY A C 1
ATOM 510 O O . GLY A 1 67 ? 27.048 -10.233 -12.920 1.00 64.75 67 GLY A O 1
ATOM 511 N N . PRO A 1 68 ? 26.574 -11.667 -14.574 1.00 61.06 68 PRO A N 1
ATOM 512 C CA . PRO A 1 68 ? 27.696 -12.575 -14.304 1.00 61.06 68 PRO A CA 1
ATOM 513 C C . PRO A 1 68 ? 29.087 -11.906 -14.367 1.00 61.06 68 PRO A C 1
ATOM 515 O O . PRO A 1 68 ? 30.067 -12.493 -13.921 1.00 61.06 68 PRO A O 1
ATOM 518 N N . HIS A 1 69 ? 29.176 -10.670 -14.872 1.00 60.00 69 HIS A N 1
ATOM 519 C CA . HIS A 1 69 ? 30.388 -9.841 -14.897 1.00 60.00 69 HIS A CA 1
ATOM 520 C C . HIS A 1 69 ? 30.487 -8.819 -13.751 1.00 60.00 69 HIS A C 1
ATOM 522 O O . HIS A 1 69 ? 31.455 -8.063 -13.695 1.00 60.00 69 HIS A O 1
ATOM 528 N N . ALA A 1 70 ? 29.517 -8.781 -12.834 1.00 66.88 70 ALA A N 1
ATOM 529 C CA . ALA A 1 70 ? 29.504 -7.842 -11.712 1.00 66.88 70 ALA A CA 1
ATOM 530 C C . ALA A 1 70 ? 30.631 -8.094 -10.697 1.00 66.88 70 ALA A C 1
ATOM 532 O O . ALA A 1 70 ? 31.038 -7.181 -9.979 1.00 66.88 70 ALA A O 1
ATOM 533 N N . VAL A 1 71 ? 31.148 -9.325 -10.641 1.00 72.69 71 VAL A N 1
ATOM 534 C CA . VAL A 1 71 ? 32.231 -9.718 -9.737 1.00 72.69 71 VAL A CA 1
ATOM 535 C C . VAL A 1 71 ? 33.491 -9.984 -10.553 1.00 72.69 71 VAL A C 1
ATOM 537 O O . VAL A 1 71 ? 33.510 -10.834 -11.441 1.00 72.69 71 VAL A O 1
ATOM 540 N N . SER A 1 72 ? 34.565 -9.250 -10.257 1.00 80.75 72 SER A N 1
ATOM 541 C CA . SER A 1 72 ? 35.842 -9.425 -10.950 1.00 80.75 72 SER A CA 1
ATOM 542 C C . SER A 1 72 ? 36.560 -10.706 -10.502 1.00 80.75 72 SER A C 1
ATOM 544 O O . SER A 1 72 ? 36.426 -11.155 -9.359 1.00 80.75 72 SER A O 1
ATOM 546 N N . ALA A 1 73 ? 37.404 -11.265 -11.373 1.00 80.38 73 ALA A N 1
ATOM 547 C CA . ALA A 1 73 ? 38.252 -12.408 -11.027 1.00 80.38 73 ALA A CA 1
ATOM 548 C C . ALA A 1 73 ? 39.195 -12.105 -9.843 1.00 80.38 73 ALA A C 1
ATOM 550 O O . ALA A 1 73 ? 39.468 -12.984 -9.026 1.00 80.38 73 ALA A O 1
ATOM 551 N N . ALA A 1 74 ? 39.643 -10.850 -9.710 1.00 84.31 74 ALA A N 1
ATOM 552 C CA . ALA A 1 74 ? 40.470 -10.396 -8.594 1.00 84.31 74 ALA A CA 1
ATOM 553 C C . ALA A 1 74 ? 39.708 -10.435 -7.261 1.00 84.31 74 ALA A C 1
ATOM 555 O O . ALA A 1 74 ? 40.255 -10.887 -6.258 1.00 84.31 74 ALA A O 1
ATOM 556 N N . THR A 1 75 ? 38.430 -10.044 -7.258 1.00 85.56 75 THR A N 1
ATOM 557 C CA . THR A 1 75 ? 37.553 -10.135 -6.080 1.00 85.56 75 THR A CA 1
ATOM 558 C C . THR A 1 75 ? 37.356 -11.590 -5.651 1.00 85.56 75 THR A C 1
ATOM 560 O O . THR A 1 75 ? 37.488 -11.907 -4.4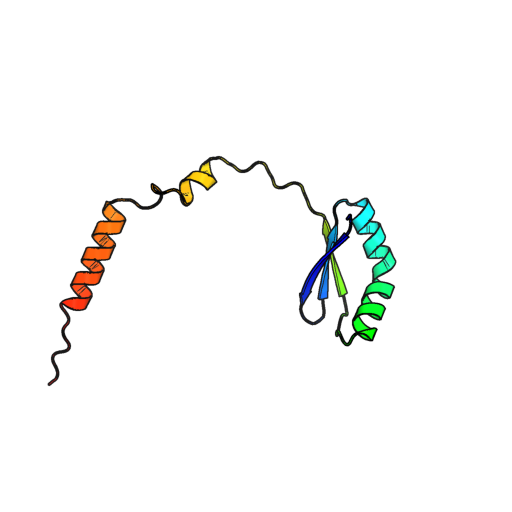71 1.00 85.56 75 THR A O 1
ATOM 563 N N . HIS A 1 76 ? 37.111 -12.496 -6.605 1.00 84.69 76 HIS A N 1
ATOM 564 C CA . HIS A 1 76 ? 37.010 -13.930 -6.319 1.00 84.69 76 HIS A CA 1
ATOM 565 C C . HIS A 1 76 ? 38.307 -14.512 -5.751 1.00 84.69 76 HIS A C 1
ATOM 567 O O . HIS A 1 76 ? 38.257 -15.309 -4.814 1.00 84.69 76 HIS A O 1
ATOM 573 N N . LYS A 1 77 ? 39.460 -14.120 -6.304 1.00 88.69 77 LYS A N 1
ATOM 574 C CA . LYS A 1 77 ? 40.770 -14.549 -5.808 1.00 88.69 77 LYS A CA 1
ATOM 575 C C . LYS A 1 77 ? 41.015 -14.045 -4.383 1.00 88.69 77 LYS A C 1
ATOM 577 O O . LYS A 1 77 ? 41.281 -14.856 -3.508 1.00 88.69 77 LYS A O 1
ATOM 582 N N . GLY A 1 78 ? 40.823 -12.750 -4.133 1.00 88.25 78 GLY A N 1
ATOM 583 C CA . GLY A 1 78 ? 41.018 -12.160 -2.807 1.00 88.25 78 GLY A CA 1
ATOM 584 C C . GLY A 1 78 ? 40.121 -12.780 -1.731 1.00 88.25 78 GLY A C 1
ATOM 585 O O . GLY A 1 78 ? 40.580 -13.019 -0.619 1.00 88.25 78 GLY A O 1
ATOM 586 N N . LEU A 1 79 ? 38.870 -13.120 -2.068 1.00 89.62 79 LEU A N 1
ATOM 587 C CA . LEU A 1 79 ? 37.977 -13.831 -1.149 1.00 89.62 79 LEU A CA 1
ATOM 588 C C . LEU A 1 79 ? 38.500 -15.235 -0.800 1.00 89.62 79 LEU A C 1
ATOM 590 O O . LEU A 1 79 ? 38.430 -15.638 0.359 1.00 89.62 79 LEU A O 1
ATOM 594 N N . ARG A 1 80 ? 39.026 -15.979 -1.783 1.00 89.81 80 ARG A N 1
ATOM 595 C CA . ARG A 1 80 ? 39.614 -17.309 -1.543 1.00 89.81 80 ARG A CA 1
ATOM 596 C C . ARG A 1 80 ? 40.884 -17.226 -0.704 1.00 89.81 80 ARG A C 1
ATOM 598 O O . ARG A 1 80 ? 41.031 -18.018 0.219 1.00 89.81 80 ARG A O 1
ATOM 605 N N . ASP A 1 81 ? 41.748 -16.259 -0.992 1.00 91.38 81 ASP A N 1
ATOM 606 C CA . ASP A 1 81 ? 42.996 -16.051 -0.254 1.00 91.38 81 ASP A CA 1
ATOM 607 C C . ASP A 1 81 ? 42.704 -15.679 1.214 1.00 91.38 81 ASP A C 1
ATOM 609 O O . ASP A 1 81 ? 43.294 -16.244 2.135 1.00 91.38 81 ASP A O 1
ATOM 613 N N . ALA A 1 82 ? 41.718 -14.805 1.450 1.00 89.88 82 ALA A N 1
ATOM 614 C CA . ALA A 1 82 ? 41.263 -14.457 2.797 1.00 89.88 82 ALA A CA 1
ATOM 615 C C . ALA A 1 82 ? 40.660 -15.660 3.546 1.00 89.88 82 ALA A C 1
ATOM 617 O O . ALA A 1 82 ? 40.940 -15.852 4.729 1.00 89.88 82 ALA A O 1
ATOM 618 N N . LEU A 1 83 ? 39.865 -16.497 2.866 1.00 88.94 83 LEU A N 1
ATOM 619 C CA . LEU A 1 83 ? 39.322 -17.726 3.451 1.00 88.94 83 LEU A CA 1
ATOM 620 C C . LEU A 1 83 ? 40.441 -18.712 3.832 1.00 88.94 83 LEU A C 1
ATOM 622 O O . LEU A 1 83 ? 40.389 -19.307 4.907 1.00 88.94 83 LEU A O 1
ATOM 626 N N . ALA A 1 84 ? 41.457 -18.864 2.979 1.00 88.81 84 ALA A N 1
ATOM 627 C CA . ALA A 1 84 ? 42.601 -19.736 3.239 1.00 88.81 84 ALA A CA 1
ATOM 628 C C . ALA A 1 84 ? 43.413 -19.263 4.458 1.00 88.81 84 ALA A C 1
ATOM 630 O O . ALA A 1 84 ? 43.766 -20.077 5.309 1.00 88.81 84 ALA A O 1
ATOM 631 N N . SER A 1 85 ? 43.619 -17.949 4.606 1.00 82.44 85 SER A N 1
ATOM 632 C CA . SER A 1 85 ? 44.317 -17.374 5.765 1.00 82.44 85 SER A CA 1
ATOM 633 C C . SER A 1 85 ? 43.614 -17.644 7.101 1.00 82.44 85 SER A C 1
ATOM 635 O O . SER A 1 85 ? 44.280 -17.699 8.130 1.00 82.44 85 SER A O 1
ATOM 637 N N . LEU A 1 86 ?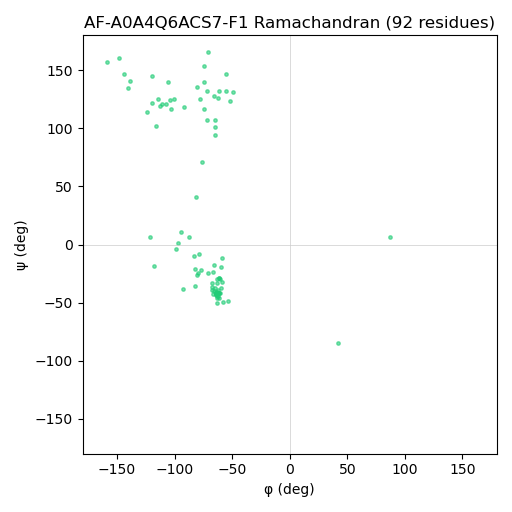 42.286 -17.804 7.109 1.00 81.94 86 LEU A N 1
ATOM 638 C CA . LEU A 1 86 ? 41.518 -18.130 8.318 1.00 81.94 86 LEU A CA 1
ATOM 639 C C . LEU A 1 86 ? 41.569 -19.626 8.666 1.00 81.94 86 LEU A C 1
ATOM 641 O O . LEU A 1 86 ? 41.415 -20.000 9.828 1.00 81.94 86 LEU A O 1
ATOM 645 N N . GLN A 1 87 ? 41.776 -20.493 7.673 1.00 76.62 87 GLN A N 1
ATOM 646 C CA . GLN A 1 87 ? 41.921 -21.938 7.884 1.00 76.62 87 GLN A CA 1
ATOM 647 C C . GLN A 1 87 ? 43.328 -22.321 8.359 1.00 76.62 87 GLN A C 1
ATOM 649 O O . GLN A 1 87 ? 43.482 -23.342 9.028 1.00 76.62 87 GLN A O 1
ATOM 654 N N . ASP A 1 88 ? 44.333 -21.494 8.058 1.00 62.06 88 ASP A N 1
ATOM 655 C CA . ASP A 1 88 ? 45.717 -21.683 8.508 1.00 62.06 88 ASP A CA 1
ATOM 656 C C . ASP A 1 88 ? 45.881 -21.416 10.018 1.00 62.06 88 ASP A C 1
ATOM 658 O O . ASP A 1 88 ? 46.716 -22.011 10.701 1.00 62.06 88 ASP A O 1
ATOM 662 N N . THR A 1 89 ? 44.987 -20.614 10.606 1.00 60.78 89 THR A N 1
ATOM 663 C CA . THR A 1 89 ? 44.833 -20.515 12.063 1.00 60.78 89 THR A CA 1
ATOM 664 C C . THR A 1 89 ? 44.087 -21.726 12.627 1.00 60.78 89 THR A C 1
ATOM 666 O O . THR A 1 89 ? 42.946 -21.636 13.082 1.00 60.78 89 THR A O 1
ATOM 669 N N . LYS A 1 90 ? 44.736 -22.894 12.634 1.00 59.41 90 LYS A N 1
ATOM 670 C CA . LYS A 1 90 ? 44.307 -24.021 13.473 1.00 59.41 90 LYS A CA 1
ATOM 671 C C . LYS A 1 90 ? 44.385 -23.575 14.945 1.00 59.41 90 LYS A C 1
ATOM 673 O O . LYS A 1 90 ? 45.420 -23.034 15.339 1.00 59.41 90 LYS A O 1
ATOM 678 N N . PRO A 1 91 ? 43.357 -23.788 15.791 1.00 54.78 91 PRO A N 1
ATOM 679 C CA . PRO A 1 91 ? 43.466 -23.458 17.205 1.00 54.78 91 PRO A CA 1
ATOM 680 C C . PRO A 1 91 ? 44.532 -24.364 17.830 1.00 54.78 91 PRO A C 1
ATOM 682 O O . PRO A 1 91 ? 44.318 -25.567 17.999 1.00 54.78 91 PRO A O 1
ATOM 685 N N . SER A 1 92 ? 45.693 -23.790 18.150 1.00 55.06 92 SER A N 1
ATOM 686 C CA . SER A 1 92 ? 46.663 -24.403 19.053 1.00 55.06 92 SER A CA 1
ATOM 687 C C . SER A 1 92 ? 46.008 -24.472 20.427 1.00 55.06 92 SER A C 1
ATOM 689 O O . SER A 1 92 ? 45.987 -23.493 21.168 1.00 55.06 92 SER A O 1
ATOM 691 N N . ARG A 1 93 ? 45.388 -25.613 20.728 1.00 48.34 93 ARG A N 1
ATOM 692 C CA . ARG A 1 93 ? 44.903 -25.940 22.066 1.00 48.34 93 ARG A CA 1
ATOM 693 C C . ARG A 1 93 ? 46.135 -26.234 22.931 1.00 48.34 93 ARG A C 1
ATOM 695 O O . ARG A 1 93 ? 46.746 -27.285 22.746 1.00 48.34 93 ARG A O 1
ATOM 702 N N . SER A 1 94 ? 46.466 -25.308 23.828 1.00 43.78 94 SER A N 1
ATOM 703 C CA . SER A 1 94 ? 47.304 -25.535 25.013 1.00 43.78 94 SER A CA 1
ATOM 704 C C . SER A 1 94 ? 46.428 -25.465 26.253 1.00 43.78 94 SER A C 1
ATOM 706 O O . SER A 1 94 ? 45.526 -24.595 26.263 1.00 43.78 94 SER A O 1
#

Sequence (94 aa):
SHCRLANVNDEHLVFLVESPVWHAKVRLAEAQLINAARSIGLKATKVTIKTASPAPPRSPAIDNRNGPHAVSAATHKGLRDALASLQDTKPSRS